Protein AF-A0A0R3WCE2-F1 (afdb_monomer_lite)

Secondary structure (DSSP, 8-state):
-----HHHHHHHHHHHHSS-HHHHHHHHHHHHHHHHTTTTTT---TTHHHHHIIIIISPPPTT---TTTS--TT--HHHHHHHHHHHHHHHHHHHHHHHHHHHHHHHHHHHHHHHHHHHHHHHHHHHHHHHHTTT--HHHHHHHHHHHHHHHHHHHHHHHH-PPP-

Organism: Taenia asiatica (NCBI:txid60517)

Structure (mmCIF, N/CA/C/O backbone):
data_AF-A0A0R3WCE2-F1
#
_entry.id   AF-A0A0R3WCE2-F1
#
loop_
_atom_site.group_PDB
_atom_site.id
_atom_site.type_symbol
_atom_site.label_atom_id
_atom_site.label_alt_id
_atom_site.label_comp_id
_atom_site.label_asym_id
_atom_site.label_entity_id
_atom_site.label_seq_id
_atom_site.pdbx_PDB_ins_code
_atom_site.Cartn_x
_atom_site.Cartn_y
_atom_site.Cartn_z
_atom_site.occupancy
_atom_site.B_iso_or_equiv
_atom_site.auth_seq_id
_atom_site.auth_comp_id
_atom_site.auth_asym_id
_atom_site.auth_atom_id
_atom_site.pdbx_PDB_model_num
ATOM 1 N N . MET A 1 1 ? 20.349 -3.408 -47.180 1.00 34.28 1 MET A N 1
ATOM 2 C CA . MET A 1 1 ? 19.637 -2.324 -46.480 1.00 34.28 1 MET A CA 1
ATOM 3 C C . MET A 1 1 ? 18.693 -2.988 -45.505 1.00 34.28 1 MET A C 1
ATOM 5 O O . MET A 1 1 ? 17.857 -3.766 -45.944 1.00 34.28 1 MET A O 1
ATOM 9 N N . VAL A 1 2 ? 18.933 -2.815 -44.208 1.00 40.84 2 VAL A N 1
ATOM 10 C CA . VAL A 1 2 ? 18.018 -3.274 -43.159 1.00 40.84 2 VAL A CA 1
ATOM 11 C C . VAL A 1 2 ? 17.083 -2.099 -42.920 1.00 40.84 2 VAL A C 1
ATOM 13 O O . VAL A 1 2 ? 17.548 -1.045 -42.504 1.00 40.84 2 VAL A O 1
ATOM 16 N N . GLU A 1 3 ? 15.807 -2.236 -43.270 1.00 39.94 3 GLU A N 1
ATOM 17 C CA . GLU A 1 3 ? 14.803 -1.223 -42.939 1.00 39.94 3 GLU A CA 1
ATOM 18 C C . GLU A 1 3 ? 14.605 -1.252 -41.423 1.00 39.94 3 GLU A C 1
ATOM 20 O O . GLU A 1 3 ? 14.026 -2.193 -40.877 1.00 39.94 3 GLU A O 1
ATOM 25 N N . ILE A 1 4 ? 15.168 -0.264 -40.729 1.00 52.16 4 ILE A N 1
ATOM 26 C CA . ILE A 1 4 ? 14.945 -0.094 -39.297 1.00 52.16 4 ILE A CA 1
ATOM 27 C C . ILE A 1 4 ? 13.538 0.496 -39.141 1.00 52.16 4 ILE A C 1
ATOM 29 O O . ILE A 1 4 ? 13.258 1.548 -39.724 1.00 52.16 4 ILE A O 1
ATOM 33 N N . PRO A 1 5 ? 12.634 -0.163 -38.395 1.00 54.97 5 PRO A N 1
ATOM 34 C CA . PRO A 1 5 ? 11.306 0.376 -38.149 1.00 54.97 5 PRO A CA 1
ATOM 35 C C . PRO A 1 5 ? 11.414 1.739 -37.459 1.00 54.97 5 PRO A C 1
ATOM 37 O O . PRO A 1 5 ? 12.263 1.946 -36.589 1.00 54.97 5 PRO A O 1
ATOM 40 N N . ILE A 1 6 ? 10.549 2.672 -37.858 1.00 55.94 6 ILE A N 1
ATOM 41 C CA . ILE A 1 6 ? 10.551 4.071 -37.402 1.00 55.94 6 ILE A CA 1
ATOM 42 C C . ILE A 1 6 ? 10.496 4.149 -35.868 1.00 55.94 6 ILE A C 1
ATOM 44 O O . ILE A 1 6 ? 11.100 5.032 -35.264 1.00 55.94 6 ILE A O 1
ATOM 48 N N . GLU A 1 7 ? 9.830 3.189 -35.232 1.00 58.94 7 GLU A N 1
ATOM 49 C CA . GLU A 1 7 ? 9.721 3.049 -33.783 1.00 58.94 7 GLU A CA 1
ATOM 50 C C . GLU A 1 7 ? 11.084 2.803 -33.114 1.00 58.94 7 GLU A C 1
ATOM 52 O O . GLU A 1 7 ? 11.384 3.410 -32.088 1.00 58.94 7 GLU A O 1
ATOM 57 N N . ALA A 1 8 ? 11.941 1.972 -33.718 1.00 59.19 8 ALA A N 1
ATOM 58 C CA . ALA A 1 8 ? 13.278 1.684 -33.198 1.00 59.19 8 ALA A CA 1
ATOM 59 C C . ALA A 1 8 ? 14.226 2.883 -33.374 1.00 59.19 8 ALA A C 1
ATOM 61 O O . ALA A 1 8 ? 15.016 3.186 -32.481 1.00 59.19 8 ALA A O 1
ATOM 62 N N . ALA A 1 9 ? 14.105 3.617 -34.485 1.00 59.28 9 ALA A N 1
ATOM 63 C CA . ALA A 1 9 ? 14.844 4.864 -34.689 1.00 59.28 9 ALA A CA 1
ATOM 64 C C . ALA A 1 9 ? 14.422 5.948 -33.678 1.00 59.28 9 ALA A C 1
ATOM 66 O O . ALA A 1 9 ? 15.249 6.709 -33.178 1.00 59.28 9 ALA A O 1
ATOM 67 N N . GLN A 1 10 ? 13.137 6.000 -33.322 1.00 61.78 10 GLN A N 1
ATOM 68 C CA . GLN A 1 10 ? 12.622 6.963 -32.350 1.00 61.78 10 GLN A CA 1
ATOM 69 C C . GLN A 1 10 ? 13.063 6.687 -30.922 1.00 61.78 10 GLN A C 1
ATOM 71 O O . GLN A 1 10 ? 13.364 7.641 -30.209 1.00 61.78 10 GLN A O 1
ATOM 76 N N . GLU A 1 11 ? 13.101 5.423 -30.501 1.00 64.31 11 GLU A N 1
ATOM 77 C CA . GLU A 1 11 ? 13.606 5.049 -29.177 1.00 64.31 11 GLU A CA 1
ATOM 78 C C . GLU A 1 11 ? 15.071 5.480 -29.015 1.00 64.31 11 GLU A C 1
ATOM 80 O O . GLU A 1 11 ? 15.445 6.065 -27.996 1.00 64.31 11 GLU A O 1
ATOM 85 N N . TYR A 1 12 ? 15.859 5.303 -30.078 1.00 63.53 12 TYR A N 1
ATOM 86 C CA . TYR A 1 12 ? 17.256 5.715 -30.156 1.00 63.53 12 TYR A CA 1
ATOM 87 C C . TYR A 1 12 ? 17.438 7.229 -29.969 1.00 63.53 12 TYR A C 1
ATOM 89 O O . TYR A 1 12 ? 18.170 7.688 -29.091 1.00 63.53 12 TYR A O 1
ATOM 97 N N . ILE A 1 13 ? 16.704 8.030 -30.745 1.00 64.12 13 ILE A N 1
ATOM 98 C CA . ILE A 1 13 ? 16.778 9.495 -30.669 1.00 64.12 13 ILE A CA 1
ATOM 99 C C . ILE A 1 13 ? 16.210 10.005 -29.333 1.00 64.12 13 ILE A C 1
ATOM 101 O O . ILE A 1 13 ? 16.744 10.948 -28.748 1.00 64.12 13 ILE A O 1
ATOM 105 N N . ALA A 1 14 ? 15.148 9.382 -28.814 1.00 71.69 14 ALA A N 1
ATOM 106 C CA . ALA A 1 14 ? 14.548 9.768 -27.539 1.00 71.69 14 ALA A CA 1
ATOM 107 C C . ALA A 1 14 ? 15.517 9.596 -26.363 1.00 71.69 14 ALA A C 1
ATOM 109 O O . ALA A 1 14 ? 15.513 10.420 -25.446 1.00 71.69 14 ALA A O 1
ATOM 110 N N . MET A 1 15 ? 16.365 8.566 -26.410 1.00 64.44 15 MET A N 1
ATOM 111 C CA . MET A 1 15 ? 17.410 8.341 -25.414 1.00 64.44 15 MET A CA 1
ATOM 112 C C . MET A 1 15 ? 18.477 9.445 -25.452 1.00 64.44 15 MET A C 1
ATOM 114 O O . MET A 1 15 ? 18.852 9.959 -24.402 1.00 64.44 15 MET A O 1
ATOM 118 N N . ALA A 1 16 ? 18.884 9.882 -26.649 1.00 65.12 16 ALA A N 1
ATOM 119 C CA . ALA A 1 16 ? 19.889 10.933 -26.827 1.00 65.12 16 ALA A CA 1
ATOM 120 C C . ALA A 1 16 ? 19.411 12.332 -26.402 1.00 65.12 16 ALA A C 1
ATOM 122 O O . ALA A 1 16 ? 20.167 13.106 -25.815 1.00 65.12 16 ALA A O 1
ATOM 123 N N . VAL A 1 17 ? 18.166 12.687 -26.734 1.00 65.38 17 VAL A N 1
ATOM 124 C CA . VAL A 1 17 ? 17.641 14.055 -26.564 1.00 65.38 17 VAL A CA 1
ATOM 125 C C . VAL A 1 17 ? 16.789 14.191 -25.285 1.00 65.38 17 VAL A C 1
ATOM 127 O O . VAL A 1 17 ? 16.465 15.298 -24.855 1.00 65.38 17 VAL A O 1
ATOM 130 N N . GLY A 1 18 ? 16.455 13.076 -24.624 1.00 70.06 18 GLY A N 1
ATOM 131 C CA . GLY A 1 18 ? 15.716 13.041 -23.356 1.00 70.06 18 GLY A CA 1
ATOM 132 C C . GLY A 1 18 ? 14.201 13.245 -23.485 1.00 70.06 18 GLY A C 1
ATOM 133 O O . GLY A 1 18 ? 13.503 13.356 -22.477 1.00 70.06 18 GLY A O 1
ATOM 134 N N . PHE A 1 19 ? 13.674 13.296 -24.709 1.00 71.06 19 PHE A N 1
ATOM 135 C CA . PHE A 1 19 ? 12.243 13.337 -25.006 1.00 71.06 19 PHE A CA 1
ATOM 136 C C . PHE A 1 19 ? 11.959 12.669 -26.355 1.00 71.06 19 PHE A C 1
ATOM 138 O O . PHE A 1 19 ? 12.803 12.674 -27.246 1.00 71.06 19 PHE A O 1
ATOM 145 N N . ALA A 1 20 ? 10.753 12.123 -26.533 1.00 76.81 20 ALA A N 1
ATOM 146 C CA . ALA A 1 20 ? 10.363 11.478 -27.785 1.00 76.81 20 ALA A CA 1
ATOM 147 C C . ALA A 1 20 ? 10.164 12.520 -28.912 1.00 76.81 20 ALA A C 1
ATOM 149 O O . ALA A 1 20 ? 9.291 13.386 -28.778 1.00 76.81 20 ALA A O 1
ATOM 150 N N . PRO A 1 21 ? 10.898 12.442 -30.040 1.00 69.06 21 PRO A N 1
ATOM 151 C CA . PRO A 1 21 ? 10.795 13.425 -31.125 1.00 69.06 21 PRO A CA 1
ATOM 152 C C . PRO A 1 21 ? 9.399 13.518 -31.748 1.00 69.06 21 PRO A C 1
ATOM 154 O O . PRO A 1 21 ? 8.953 14.616 -32.076 1.00 69.06 21 PRO A O 1
ATOM 157 N N . LEU A 1 22 ? 8.667 12.398 -31.845 1.00 70.50 22 LEU A N 1
ATOM 158 C CA . LEU A 1 22 ? 7.254 12.411 -32.251 1.00 70.50 22 LEU A CA 1
ATOM 159 C C . LEU A 1 22 ? 6.400 13.255 -31.317 1.00 70.50 22 LEU A C 1
ATOM 161 O O . LEU A 1 22 ? 5.594 14.047 -31.781 1.00 70.50 22 LEU A O 1
ATOM 165 N N . HIS A 1 23 ? 6.597 13.107 -30.008 1.00 73.06 23 HIS A N 1
ATOM 166 C CA . HIS A 1 23 ? 5.810 13.827 -29.020 1.00 73.06 23 HIS A CA 1
ATOM 167 C C . HIS A 1 23 ? 6.069 15.334 -29.104 1.00 73.06 23 HIS A C 1
ATOM 169 O O . HIS A 1 23 ? 5.129 16.117 -29.026 1.00 73.06 23 HIS A O 1
ATOM 175 N N . LEU A 1 24 ? 7.319 15.759 -29.332 1.00 71.38 24 LEU A N 1
ATOM 176 C CA . LEU A 1 24 ? 7.617 17.169 -29.59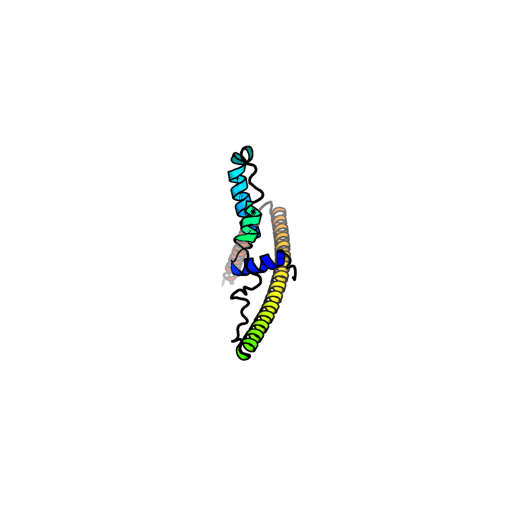8 1.00 71.38 24 LEU A CA 1
ATOM 177 C C . LEU A 1 24 ? 7.036 17.626 -30.942 1.00 71.38 24 LEU A C 1
ATOM 179 O O . LEU A 1 24 ? 6.462 18.706 -31.006 1.00 71.38 24 LEU A O 1
ATOM 183 N N . SER A 1 25 ? 7.142 16.817 -32.000 1.00 69.38 25 SER A N 1
ATOM 184 C CA . SER A 1 25 ? 6.530 17.125 -33.296 1.00 69.38 25 SER A CA 1
ATOM 185 C C . SER A 1 25 ? 5.016 17.278 -33.187 1.00 69.38 25 SER A C 1
ATOM 187 O O . SER A 1 25 ? 4.463 18.148 -33.851 1.00 69.38 25 SER A O 1
ATOM 189 N N . ASP A 1 26 ? 4.345 16.459 -32.382 1.00 74.06 26 ASP A N 1
ATOM 190 C CA . ASP A 1 26 ? 2.906 16.539 -32.152 1.00 74.06 26 ASP A CA 1
ATOM 191 C C . ASP A 1 26 ? 2.552 17.722 -31.245 1.00 74.06 26 ASP A C 1
ATOM 193 O O . ASP A 1 26 ? 1.550 18.386 -31.479 1.00 74.06 26 ASP A O 1
ATOM 197 N N . LEU A 1 27 ? 3.392 18.067 -30.265 1.00 73.00 27 LEU A N 1
ATOM 198 C CA . LEU A 1 27 ? 3.204 19.251 -29.421 1.00 73.00 27 LEU A CA 1
ATOM 199 C C . LEU A 1 27 ? 3.377 20.549 -30.221 1.00 73.00 27 LEU A C 1
ATOM 201 O O . LEU A 1 27 ? 2.559 21.457 -30.113 1.00 73.00 27 LEU A O 1
ATOM 205 N N . ILE A 1 28 ? 4.406 20.607 -31.069 1.00 66.69 28 ILE A N 1
ATOM 206 C CA . ILE A 1 28 ? 4.612 21.673 -32.050 1.00 66.69 28 ILE A CA 1
ATOM 207 C C . ILE A 1 28 ? 3.418 21.691 -32.997 1.00 66.69 28 ILE A C 1
ATOM 209 O O . ILE A 1 28 ? 2.808 22.738 -33.154 1.00 66.69 28 ILE A O 1
ATOM 213 N N . TYR A 1 29 ? 3.019 20.550 -33.565 1.00 63.38 29 TYR A N 1
ATOM 214 C CA . TYR A 1 29 ? 1.848 20.477 -34.434 1.00 63.38 29 TYR A CA 1
ATOM 215 C C . TYR A 1 29 ? 0.600 21.010 -33.731 1.00 63.38 29 TYR A C 1
ATOM 217 O O . TYR A 1 29 ? -0.094 21.812 -34.331 1.00 63.38 29 TYR A O 1
ATOM 225 N N . ASN A 1 30 ? 0.342 20.671 -32.471 1.00 68.75 30 ASN A N 1
ATOM 226 C CA . ASN A 1 30 ? -0.835 21.123 -31.727 1.00 68.75 30 ASN A CA 1
ATOM 227 C C . ASN A 1 30 ? -0.783 22.622 -31.400 1.00 68.75 30 ASN A C 1
ATOM 229 O O . ASN A 1 30 ? -1.742 23.324 -31.695 1.00 68.75 30 ASN A O 1
ATOM 233 N N . ILE A 1 31 ? 0.350 23.145 -30.916 1.00 65.19 31 ILE A N 1
ATOM 234 C CA . ILE A 1 31 ? 0.551 24.591 -30.690 1.00 65.19 31 ILE A CA 1
ATOM 235 C C . ILE A 1 31 ? 0.390 25.362 -32.003 1.00 65.19 31 ILE A C 1
ATOM 237 O O . ILE A 1 31 ? -0.283 26.392 -32.058 1.00 65.19 31 ILE A O 1
ATOM 241 N N . PHE A 1 32 ? 0.972 24.845 -33.087 1.00 57.31 32 PHE A N 1
ATOM 242 C CA . PHE A 1 32 ? 0.775 25.400 -34.413 1.00 57.31 32 PHE A CA 1
ATOM 243 C C . PHE A 1 32 ? -0.684 25.275 -34.832 1.00 57.31 32 PHE A C 1
ATOM 245 O O . PHE A 1 32 ? -1.196 26.251 -35.331 1.00 57.31 32 PHE A O 1
ATOM 252 N N . THR A 1 33 ? -1.383 24.163 -34.610 1.00 55.66 33 THR A N 1
ATOM 253 C CA . THR A 1 33 ? -2.783 23.963 -35.029 1.00 55.66 33 THR A CA 1
ATOM 254 C C . THR A 1 33 ? -3.738 24.891 -34.283 1.00 55.66 33 THR A C 1
ATOM 256 O O . THR A 1 33 ? -4.596 25.483 -34.931 1.00 55.66 33 THR A O 1
ATOM 259 N N . ASP A 1 34 ? -3.525 25.114 -32.986 1.00 61.28 34 ASP A N 1
ATOM 260 C CA . ASP A 1 34 ? -4.304 26.051 -32.170 1.00 61.28 34 ASP A CA 1
ATOM 261 C C . ASP A 1 34 ? -4.087 27.504 -32.617 1.00 61.28 34 ASP A C 1
ATOM 263 O O . ASP A 1 34 ? -5.044 28.258 -32.782 1.00 61.28 34 ASP A O 1
ATOM 267 N N . THR A 1 35 ? -2.841 27.881 -32.920 1.00 57.44 35 THR A N 1
ATOM 268 C CA . THR A 1 35 ? -2.497 29.226 -33.430 1.00 57.44 35 THR A CA 1
ATOM 269 C C . THR A 1 35 ? -2.856 29.392 -34.914 1.00 57.44 35 THR A C 1
ATOM 271 O O . THR A 1 35 ? -3.061 30.492 -35.418 1.00 57.44 35 THR A O 1
ATOM 274 N N . LEU A 1 36 ? -2.921 28.285 -35.650 1.00 49.00 36 LEU A N 1
ATOM 275 C CA . LEU A 1 36 ? -3.132 28.251 -37.083 1.00 49.00 36 LEU A CA 1
ATOM 276 C C . LEU A 1 36 ? -4.586 27.940 -37.464 1.00 49.00 36 LEU A C 1
ATOM 278 O O . LEU A 1 36 ? -4.850 27.970 -38.660 1.00 49.00 36 LEU A O 1
ATOM 282 N N . CYS A 1 37 ? -5.528 27.636 -36.566 1.00 53.41 37 CYS A N 1
ATOM 283 C CA . CYS A 1 37 ? -6.956 27.553 -36.923 1.00 53.41 37 CYS A CA 1
ATOM 284 C C . CYS A 1 37 ? -7.459 28.879 -37.529 1.00 53.41 37 CYS A C 1
ATOM 286 O O . CYS A 1 37 ? -8.242 28.852 -38.473 1.00 53.41 37 CYS A O 1
ATOM 288 N N . GLU A 1 38 ? -6.893 30.018 -37.111 1.00 53.00 38 GLU A N 1
ATOM 289 C CA . GLU A 1 38 ? -7.120 31.337 -37.730 1.00 53.00 38 GLU A CA 1
ATOM 290 C C . GLU A 1 38 ? -6.409 31.527 -39.087 1.00 53.00 38 GLU A C 1
ATOM 292 O O . GLU A 1 38 ? -6.821 32.355 -39.895 1.00 53.00 38 GLU A O 1
ATOM 297 N N . LEU A 1 39 ? -5.357 30.752 -39.383 1.00 49.00 39 LEU A N 1
ATOM 298 C CA . LEU A 1 39 ? -4.575 30.849 -40.627 1.00 49.00 39 LEU A CA 1
ATOM 299 C C . LEU A 1 39 ? -4.856 29.702 -41.629 1.00 49.00 39 LEU A C 1
ATOM 301 O O . LEU A 1 39 ? -4.401 29.776 -42.774 1.00 49.00 39 LEU A O 1
ATOM 305 N N . VAL A 1 40 ? -5.581 28.637 -41.223 1.00 49.00 40 VAL A N 1
ATOM 306 C CA . VAL A 1 40 ? -5.974 27.473 -42.066 1.00 49.00 40 VAL A CA 1
ATOM 307 C C . VAL A 1 40 ? -6.759 27.947 -43.282 1.00 49.00 40 VAL A C 1
ATOM 309 O O . VAL A 1 40 ? -6.581 27.372 -44.351 1.00 49.00 40 VAL A O 1
ATOM 312 N N . GLU A 1 41 ? -7.559 29.010 -43.168 1.00 50.97 41 GLU A N 1
ATOM 313 C CA . GLU A 1 41 ? -8.323 29.523 -44.310 1.00 50.97 41 GLU A CA 1
ATOM 314 C C . GLU A 1 41 ? -7.452 30.049 -45.461 1.00 50.97 41 GLU A C 1
ATOM 316 O O . GLU A 1 41 ? -7.968 30.213 -46.565 1.00 50.97 41 GLU A O 1
ATOM 321 N N . LYS A 1 42 ? -6.143 30.297 -45.271 1.00 49.22 42 LYS A N 1
ATOM 322 C CA . LYS A 1 42 ? -5.334 30.949 -46.314 1.00 49.22 42 LYS A CA 1
ATOM 323 C C . LYS A 1 42 ? -4.266 30.123 -47.018 1.00 49.22 42 LYS A C 1
ATOM 325 O O . LYS A 1 42 ? -4.018 30.427 -48.181 1.00 49.22 42 LYS A O 1
ATOM 330 N N . VAL A 1 43 ? -3.602 29.130 -46.417 1.00 51.50 43 VAL A N 1
ATOM 331 C CA . VAL A 1 43 ? -2.455 28.496 -47.109 1.00 51.50 43 VAL A CA 1
ATOM 332 C C . VAL A 1 43 ? -2.300 27.008 -46.790 1.00 51.50 43 VAL A C 1
ATOM 334 O O . VAL A 1 43 ? -1.962 26.594 -45.686 1.00 51.50 43 VAL A O 1
ATOM 337 N N . VAL A 1 44 ? -2.471 26.215 -47.838 1.00 49.69 44 VAL A N 1
ATOM 338 C CA . VAL A 1 44 ? -2.405 24.753 -48.008 1.00 49.69 44 VAL A CA 1
ATOM 339 C C . VAL A 1 44 ? -1.009 24.127 -47.702 1.00 49.69 44 VAL A C 1
ATOM 341 O O . VAL A 1 44 ? -0.629 23.103 -48.251 1.00 49.69 44 VAL A O 1
ATOM 344 N N . GLY A 1 45 ? -0.205 24.691 -46.793 1.00 51.75 45 GLY A N 1
ATOM 345 C CA . GLY A 1 45 ? 1.211 24.318 -46.584 1.00 51.75 45 GLY A CA 1
ATOM 346 C C . GLY A 1 45 ? 1.533 23.221 -45.548 1.00 51.75 45 GLY A C 1
ATOM 347 O O . GLY A 1 45 ? 2.704 22.998 -45.252 1.00 51.75 45 GLY A O 1
ATOM 348 N N . ARG A 1 46 ? 0.546 22.551 -44.937 1.00 51.38 46 ARG A N 1
ATOM 349 C CA . ARG A 1 46 ? 0.741 21.865 -43.634 1.00 51.38 46 ARG A CA 1
ATOM 350 C C . ARG A 1 46 ? 1.342 20.463 -43.628 1.00 51.38 46 ARG A C 1
ATOM 352 O O . ARG A 1 46 ? 1.780 20.029 -42.569 1.00 51.38 46 ARG A O 1
ATOM 359 N N . LEU A 1 47 ? 1.403 19.747 -44.748 1.00 52.44 47 LEU A N 1
ATOM 360 C CA . LEU A 1 47 ? 1.910 18.365 -44.721 1.00 52.44 47 LEU A CA 1
ATOM 361 C C . LEU A 1 47 ? 3.448 18.256 -44.767 1.00 52.44 47 LEU A C 1
ATOM 363 O O . LEU A 1 47 ? 3.994 17.249 -44.333 1.00 52.44 47 LEU A O 1
ATOM 367 N N . HIS A 1 48 ? 4.161 19.276 -45.257 1.00 56.09 48 HIS A N 1
ATOM 368 C CA . HIS A 1 48 ? 5.613 19.181 -45.486 1.00 56.09 48 HIS A CA 1
ATOM 369 C C . HIS A 1 48 ? 6.473 19.399 -44.230 1.00 56.09 48 HIS A C 1
ATOM 371 O O . HIS A 1 48 ? 7.583 18.882 -44.150 1.00 56.09 48 HIS A O 1
ATOM 377 N N . VAL A 1 49 ? 5.974 20.129 -43.228 1.00 59.41 49 VAL A N 1
ATOM 378 C CA . VAL A 1 49 ? 6.785 20.526 -42.060 1.00 59.41 49 VAL A CA 1
ATOM 379 C C . VAL A 1 49 ? 7.024 19.358 -41.098 1.00 59.41 49 VAL A C 1
ATOM 381 O O . VAL A 1 49 ? 8.129 19.209 -40.584 1.00 59.41 49 VAL A O 1
ATOM 384 N N . LYS A 1 50 ? 6.024 18.490 -40.889 1.00 57.16 50 LYS A N 1
ATOM 385 C CA . LYS A 1 50 ? 6.149 17.329 -39.989 1.00 57.16 50 LYS A CA 1
ATOM 386 C C . LYS A 1 50 ? 7.202 16.333 -40.488 1.00 57.16 50 LYS A C 1
ATOM 388 O O . LYS A 1 50 ? 8.065 15.927 -39.716 1.00 57.16 50 LYS A O 1
ATOM 393 N N . ASN A 1 51 ? 7.181 16.007 -41.783 1.00 61.53 51 ASN A N 1
ATOM 394 C CA . ASN A 1 51 ? 8.198 15.137 -42.377 1.00 61.53 51 ASN A CA 1
ATOM 395 C C . ASN A 1 51 ? 9.590 15.775 -42.354 1.00 61.53 51 ASN A C 1
ATOM 397 O O . ASN A 1 51 ? 10.552 15.086 -42.048 1.00 61.53 51 ASN A O 1
ATOM 401 N N . PHE A 1 52 ? 9.707 17.081 -42.609 1.00 63.88 52 PHE A N 1
ATOM 402 C CA . PHE A 1 52 ? 10.998 17.770 -42.545 1.00 63.88 52 PHE A CA 1
ATOM 403 C C . PHE A 1 52 ? 11.620 17.721 -41.139 1.00 63.88 52 PHE A C 1
ATOM 405 O O . PHE A 1 52 ? 12.793 17.400 -40.987 1.00 63.88 52 PHE A O 1
ATOM 412 N N . ILE A 1 53 ? 10.840 17.976 -40.085 1.00 63.53 53 ILE A N 1
ATOM 413 C CA . ILE A 1 53 ? 11.367 17.960 -38.711 1.00 63.53 53 ILE A CA 1
ATOM 414 C C . ILE A 1 53 ? 11.852 16.557 -38.319 1.00 63.53 53 ILE A C 1
ATOM 416 O O . ILE A 1 53 ? 12.933 16.414 -37.752 1.00 63.53 53 ILE A O 1
ATOM 420 N N . ILE A 1 54 ? 11.085 15.514 -38.636 1.00 64.81 54 ILE A N 1
ATOM 421 C CA . ILE A 1 54 ? 11.443 14.140 -38.261 1.00 64.81 54 ILE A CA 1
ATOM 422 C C . ILE A 1 54 ? 12.631 13.632 -39.095 1.00 64.81 54 ILE A C 1
ATOM 424 O O . ILE A 1 54 ? 13.578 13.081 -38.538 1.00 64.81 54 ILE A O 1
ATOM 428 N N . CYS A 1 55 ? 12.603 13.841 -40.412 1.00 64.12 55 CYS A N 1
ATOM 429 C CA . CYS A 1 55 ? 13.555 13.231 -41.343 1.00 64.12 55 CYS A CA 1
ATOM 430 C C . CYS A 1 55 ? 14.821 14.058 -41.612 1.00 64.12 55 CYS A C 1
ATOM 432 O O . CYS A 1 55 ? 15.782 13.506 -42.123 1.00 64.12 55 CYS A O 1
ATOM 434 N N . GLU A 1 56 ? 14.852 15.355 -41.300 1.00 62.25 56 GLU A N 1
ATOM 435 C CA . GLU A 1 56 ? 16.037 16.194 -41.561 1.00 62.25 56 GLU A CA 1
ATOM 436 C C . GLU A 1 56 ? 16.639 16.770 -40.274 1.00 62.25 56 GLU A C 1
ATOM 438 O O . GLU A 1 56 ? 17.854 16.896 -40.164 1.00 62.25 56 GLU A O 1
ATOM 443 N N . VAL A 1 57 ? 15.817 17.104 -39.270 1.00 63.25 57 VAL A N 1
ATOM 444 C CA . VAL A 1 57 ? 16.305 17.734 -38.025 1.00 63.25 57 VAL A CA 1
ATOM 445 C C . VAL A 1 57 ? 16.640 16.700 -36.952 1.00 63.25 57 VAL A C 1
ATOM 447 O O . VAL A 1 57 ? 17.648 16.834 -36.264 1.00 63.25 57 VAL A O 1
ATOM 450 N N . PHE A 1 58 ? 15.809 15.666 -36.809 1.00 63.88 58 PHE A N 1
ATOM 451 C CA . PHE A 1 58 ? 15.995 14.610 -35.808 1.00 63.88 58 PHE A CA 1
ATOM 452 C C . PHE A 1 58 ? 16.589 13.318 -36.372 1.00 63.88 58 PHE A C 1
ATOM 454 O O . PHE A 1 58 ? 16.522 12.283 -35.719 1.00 63.88 58 PHE A O 1
ATOM 461 N N . SER A 1 59 ? 17.185 13.352 -37.561 1.00 63.38 59 SER A N 1
ATOM 462 C CA . SER A 1 59 ? 17.792 12.154 -38.137 1.00 63.38 59 SER A CA 1
ATOM 463 C C . SER A 1 59 ? 19.209 11.934 -37.626 1.00 63.38 59 SER A C 1
ATOM 465 O O . SER A 1 59 ? 20.059 12.820 -37.681 1.00 63.38 59 SER A O 1
ATOM 467 N N . ILE A 1 60 ? 19.449 10.729 -37.117 1.00 63.78 60 ILE A N 1
ATOM 468 C CA . ILE A 1 60 ? 20.778 10.225 -36.782 1.00 63.78 60 ILE A CA 1
ATOM 469 C C . ILE A 1 60 ? 21.217 9.371 -37.972 1.00 63.78 60 ILE A C 1
ATOM 471 O O . ILE A 1 60 ? 20.449 8.528 -38.430 1.00 63.78 60 ILE A O 1
ATOM 475 N N . GLY A 1 61 ? 22.412 9.632 -38.507 1.00 61.72 61 GLY A N 1
ATOM 476 C CA . GLY A 1 61 ? 22.955 8.854 -39.621 1.00 61.72 61 GLY A CA 1
ATOM 477 C C . GLY A 1 61 ? 23.150 7.387 -39.236 1.00 6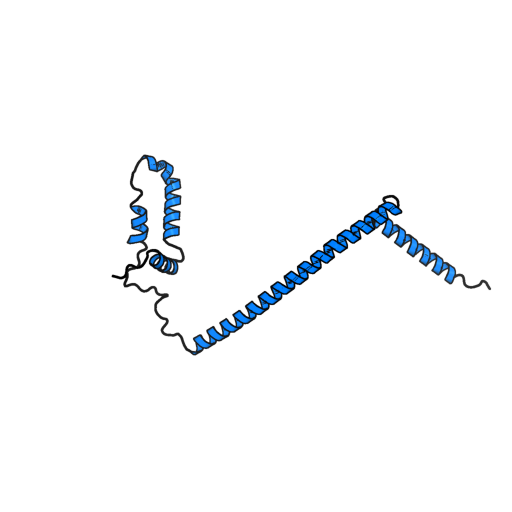1.72 61 GLY A C 1
ATOM 478 O O . GLY A 1 61 ? 23.507 7.094 -38.095 1.00 61.72 61 GLY A O 1
ATOM 479 N N . ASP A 1 62 ? 22.949 6.474 -40.188 1.00 60.94 62 ASP A N 1
ATOM 480 C CA . ASP A 1 62 ? 23.069 5.020 -39.978 1.00 60.94 62 ASP A CA 1
ATOM 481 C C . ASP A 1 62 ? 24.461 4.582 -39.462 1.00 60.94 62 ASP A C 1
ATOM 483 O O . ASP A 1 62 ? 24.630 3.465 -38.974 1.00 60.94 62 ASP A O 1
ATOM 487 N N . ASP A 1 63 ? 25.470 5.448 -39.580 1.00 62.06 63 ASP A N 1
ATOM 488 C CA . ASP A 1 63 ? 26.862 5.256 -39.169 1.00 62.06 63 ASP A CA 1
ATOM 489 C C . ASP A 1 63 ? 27.231 5.950 -37.842 1.00 62.06 63 ASP A C 1
ATOM 491 O O . ASP A 1 63 ? 28.378 5.860 -37.391 1.00 62.06 63 ASP A O 1
ATOM 495 N N . VAL A 1 64 ? 26.277 6.621 -37.192 1.00 64.62 64 VAL A N 1
ATOM 496 C CA . VAL A 1 64 ? 26.501 7.368 -35.952 1.00 64.62 64 VAL A CA 1
ATOM 497 C C . VAL A 1 64 ? 26.041 6.547 -34.751 1.00 64.62 64 VAL A C 1
ATOM 499 O O . VAL A 1 64 ? 24.852 6.361 -34.510 1.00 64.62 64 VAL A O 1
ATOM 502 N N . VAL A 1 65 ? 27.009 6.095 -33.955 1.00 63.12 65 VAL A N 1
ATOM 503 C CA . VAL A 1 65 ? 26.761 5.461 -32.655 1.00 63.12 65 VAL A CA 1
ATOM 504 C C . VAL A 1 65 ? 26.672 6.551 -31.590 1.00 63.12 65 VAL A C 1
ATOM 506 O O . VAL A 1 65 ? 27.593 7.361 -31.445 1.00 63.12 65 VAL A O 1
ATOM 509 N N . LEU A 1 66 ? 25.573 6.579 -30.839 1.00 65.19 66 LEU A N 1
ATOM 510 C CA . LEU A 1 66 ? 25.405 7.486 -29.712 1.00 65.19 66 LEU A CA 1
ATOM 511 C C . LEU A 1 66 ? 26.482 7.234 -28.646 1.00 65.19 66 LEU A C 1
ATOM 513 O O . LEU A 1 66 ? 26.899 6.093 -28.442 1.00 65.19 66 LEU A O 1
ATOM 517 N N . PRO A 1 67 ? 26.908 8.275 -27.909 1.00 63.62 67 PRO A N 1
ATOM 518 C CA . PRO A 1 67 ? 27.889 8.138 -26.833 1.00 63.62 67 PRO A CA 1
ATOM 519 C C . PRO A 1 67 ? 27.531 7.070 -25.786 1.00 63.62 67 PRO A C 1
ATOM 521 O O . PRO A 1 67 ? 28.435 6.483 -25.191 1.00 63.62 67 PRO A O 1
ATOM 524 N N . ASP A 1 68 ? 26.235 6.810 -25.592 1.00 57.56 68 ASP A N 1
ATOM 525 C CA . ASP A 1 68 ? 25.705 5.820 -24.649 1.00 57.56 68 ASP A CA 1
ATOM 526 C C . ASP A 1 68 ? 25.859 4.366 -25.135 1.00 57.56 68 ASP A C 1
ATOM 528 O O . ASP A 1 68 ? 25.964 3.453 -24.313 1.00 57.56 68 ASP A O 1
ATOM 532 N N . ASP A 1 69 ? 25.958 4.153 -26.450 1.00 60.12 69 ASP A N 1
ATOM 533 C CA . ASP A 1 69 ? 26.165 2.839 -27.078 1.00 60.12 69 ASP A CA 1
ATOM 534 C C . ASP A 1 69 ? 27.628 2.557 -27.414 1.00 60.12 69 ASP A C 1
ATOM 536 O O . ASP A 1 69 ? 27.965 1.454 -27.856 1.00 60.12 69 ASP A O 1
ATOM 540 N N . ILE A 1 70 ? 28.527 3.522 -27.186 1.00 62.25 70 ILE A N 1
ATOM 541 C CA . ILE A 1 70 ? 29.961 3.248 -27.200 1.00 62.25 70 ILE A CA 1
ATOM 542 C C . ILE A 1 70 ? 30.203 2.220 -26.089 1.00 62.25 70 ILE A C 1
ATOM 544 O O . ILE A 1 70 ? 30.025 2.546 -24.910 1.00 62.25 70 ILE A O 1
ATOM 548 N N . PRO A 1 71 ? 30.612 0.976 -26.412 1.00 55.81 71 PRO A N 1
ATOM 549 C CA . PRO A 1 71 ? 30.799 -0.038 -25.391 1.00 55.81 71 PRO A CA 1
ATOM 550 C C . PRO A 1 71 ? 31.822 0.489 -24.391 1.00 55.81 71 PRO A C 1
ATOM 552 O O . PRO A 1 71 ? 32.966 0.763 -24.755 1.00 55.81 71 PRO A O 1
ATOM 555 N N . GLN A 1 72 ? 31.413 0.662 -23.129 1.00 54.69 72 GLN A N 1
ATOM 556 C CA . GLN A 1 72 ? 32.325 1.101 -22.080 1.00 54.69 72 GLN A CA 1
ATOM 557 C C . GLN A 1 72 ? 33.458 0.081 -21.954 1.00 54.69 72 GLN A C 1
ATOM 559 O O . GLN A 1 72 ? 33.319 -0.971 -21.329 1.00 54.69 72 GLN A O 1
ATOM 564 N N . THR A 1 73 ? 34.613 0.410 -22.526 1.00 56.88 73 THR A N 1
ATOM 565 C CA . THR A 1 73 ? 35.798 -0.457 -22.575 1.00 56.88 73 THR A CA 1
ATOM 566 C C . THR A 1 73 ? 36.445 -0.670 -21.200 1.00 56.88 73 THR A C 1
ATOM 568 O O . THR A 1 73 ? 37.413 -1.418 -21.073 1.00 56.88 73 THR A O 1
ATOM 571 N N . THR A 1 74 ? 35.876 -0.088 -20.137 1.00 54.09 74 THR A N 1
ATOM 572 C CA . THR A 1 74 ? 36.369 -0.159 -18.753 1.00 54.09 74 THR A CA 1
ATOM 573 C C . THR A 1 74 ? 35.354 -0.755 -17.770 1.00 54.09 74 THR A C 1
ATOM 575 O O . THR A 1 74 ? 35.310 -0.396 -16.586 1.00 54.09 74 THR A O 1
ATOM 578 N N . TYR A 1 75 ? 34.547 -1.718 -18.216 1.00 51.03 75 TYR A N 1
ATOM 579 C CA . TYR A 1 75 ? 33.743 -2.543 -17.314 1.00 51.03 75 TYR A CA 1
ATOM 580 C C . TYR A 1 75 ? 34.610 -3.625 -16.639 1.00 51.03 75 TYR A C 1
ATOM 582 O O . TYR A 1 75 ? 34.800 -4.734 -17.131 1.00 51.03 75 TYR A O 1
ATOM 590 N N . SER A 1 76 ? 35.195 -3.284 -15.488 1.00 67.06 76 SER A N 1
ATOM 591 C CA . SER A 1 76 ? 36.001 -4.212 -14.682 1.00 67.06 76 SER A CA 1
ATOM 592 C C . SER A 1 76 ? 35.141 -5.329 -14.079 1.00 67.06 76 SER A C 1
ATOM 594 O O . SER A 1 76 ? 34.093 -5.058 -13.491 1.00 67.06 76 SER A O 1
ATOM 596 N N . ARG A 1 77 ? 35.635 -6.576 -14.099 1.00 68.69 77 ARG A N 1
ATOM 597 C CA . ARG A 1 77 ? 35.003 -7.737 -13.435 1.00 68.69 77 ARG A CA 1
ATOM 598 C C . ARG A 1 77 ? 34.662 -7.460 -11.961 1.00 68.69 77 ARG A C 1
ATOM 600 O O . ARG A 1 77 ? 33.614 -7.870 -11.482 1.00 68.69 77 ARG A O 1
ATOM 607 N N . LYS A 1 78 ? 35.482 -6.652 -11.270 1.00 72.31 78 LYS A N 1
ATOM 608 C CA . LYS A 1 78 ? 35.215 -6.204 -9.889 1.00 72.31 78 LYS A CA 1
ATOM 609 C C . LYS A 1 78 ? 33.993 -5.282 -9.786 1.00 72.31 78 LYS A C 1
ATOM 611 O O . LYS A 1 78 ? 33.233 -5.395 -8.828 1.00 72.31 78 LYS A O 1
ATOM 616 N N . LYS A 1 79 ? 33.799 -4.376 -10.754 1.00 69.19 79 LYS A N 1
ATOM 617 C CA . LYS A 1 79 ? 32.604 -3.518 -10.822 1.00 69.19 79 LYS A CA 1
ATOM 618 C C . LYS A 1 79 ? 31.361 -4.353 -11.140 1.00 69.19 79 LYS A C 1
ATOM 620 O O . LYS A 1 79 ? 30.340 -4.142 -10.498 1.00 69.19 79 LYS A O 1
ATOM 625 N N . HIS A 1 80 ? 31.464 -5.336 -12.038 1.00 78.81 80 HIS A N 1
ATOM 626 C CA . HIS A 1 80 ? 30.371 -6.270 -12.333 1.00 78.81 80 HIS A CA 1
ATOM 627 C C . HIS A 1 80 ? 29.897 -7.025 -11.092 1.00 78.81 80 HIS A C 1
ATOM 629 O O . HIS A 1 80 ? 28.714 -6.996 -10.757 1.00 78.81 80 HIS A O 1
ATOM 635 N N . ASP A 1 81 ? 30.831 -7.650 -10.375 1.00 79.38 81 ASP A N 1
ATOM 636 C CA . ASP A 1 81 ? 30.511 -8.446 -9.192 1.00 79.38 81 ASP A CA 1
ATOM 637 C C . ASP A 1 81 ? 29.926 -7.575 -8.071 1.00 79.38 81 ASP A C 1
ATOM 639 O O . ASP A 1 81 ? 29.000 -7.993 -7.372 1.00 79.38 81 ASP A O 1
ATOM 643 N N . TRP A 1 82 ? 30.409 -6.334 -7.928 1.00 75.50 82 TRP A N 1
ATOM 644 C CA . TRP A 1 82 ? 29.845 -5.368 -6.985 1.00 75.50 82 TRP A CA 1
ATOM 645 C C . TRP A 1 82 ? 28.420 -4.947 -7.363 1.00 75.50 82 TRP A C 1
ATOM 647 O O . TRP A 1 82 ? 27.543 -4.958 -6.499 1.00 75.50 82 TRP A O 1
ATOM 657 N N . ILE A 1 83 ? 28.162 -4.633 -8.638 1.00 81.31 83 ILE A N 1
ATOM 658 C CA . ILE A 1 83 ? 26.819 -4.284 -9.129 1.00 81.31 83 ILE A CA 1
ATOM 659 C C . ILE A 1 83 ? 25.868 -5.463 -8.918 1.00 81.31 83 ILE A C 1
ATOM 661 O O . ILE A 1 83 ? 24.808 -5.293 -8.324 1.00 81.31 83 ILE A O 1
ATOM 665 N N . LYS A 1 84 ? 26.271 -6.678 -9.302 1.00 87.94 84 LYS A N 1
ATOM 666 C CA . LYS A 1 84 ? 25.464 -7.894 -9.141 1.00 87.94 84 LYS A CA 1
ATOM 667 C C . LYS A 1 84 ? 25.130 -8.178 -7.674 1.00 87.94 84 LYS A C 1
ATOM 669 O O . LYS A 1 84 ? 23.990 -8.505 -7.346 1.00 87.94 84 LYS A O 1
ATOM 674 N N . LYS A 1 85 ? 26.100 -8.008 -6.770 1.00 86.06 85 LYS A N 1
ATOM 675 C CA . LYS A 1 85 ? 25.887 -8.164 -5.323 1.00 86.06 85 LYS A CA 1
ATOM 676 C C . LYS A 1 85 ? 24.959 -7.086 -4.760 1.00 86.06 85 LYS A C 1
ATOM 678 O O . LYS A 1 85 ? 24.136 -7.387 -3.896 1.00 86.06 85 LYS A O 1
ATOM 683 N N . SER A 1 86 ? 25.080 -5.852 -5.244 1.00 79.75 86 SER A N 1
ATOM 684 C CA . SER A 1 86 ? 24.210 -4.743 -4.851 1.00 79.75 86 SER A CA 1
ATOM 685 C C . SER A 1 86 ? 22.776 -4.960 -5.332 1.00 79.75 86 SER A C 1
ATOM 687 O O . SER A 1 86 ? 21.864 -4.871 -4.516 1.00 79.75 86 SER A O 1
AT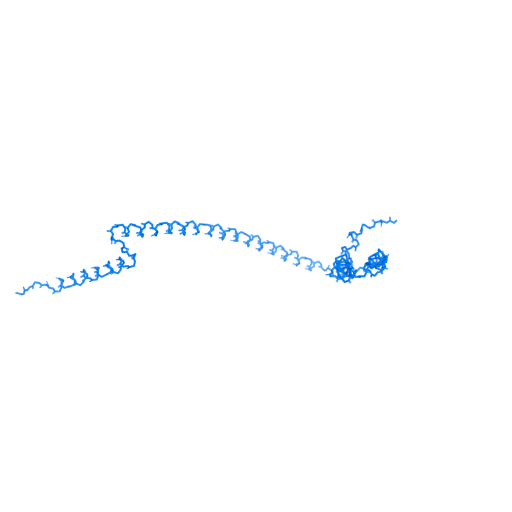OM 689 N N . ILE A 1 87 ? 22.575 -5.351 -6.594 1.00 88.44 87 ILE A N 1
ATOM 690 C CA . ILE A 1 87 ? 21.260 -5.711 -7.150 1.00 88.44 87 ILE A CA 1
ATOM 691 C C . ILE A 1 87 ? 20.611 -6.808 -6.302 1.00 88.44 87 ILE A C 1
ATOM 693 O O . ILE A 1 87 ? 19.528 -6.598 -5.765 1.00 88.44 87 ILE A O 1
ATOM 697 N N . GLY A 1 88 ? 21.320 -7.913 -6.045 1.00 88.25 88 GLY A N 1
ATOM 698 C CA . GLY A 1 88 ? 20.779 -9.003 -5.226 1.00 88.25 88 GLY A CA 1
ATOM 699 C C . GLY A 1 88 ? 20.453 -8.598 -3.780 1.00 88.25 88 GLY A C 1
ATOM 700 O O . GLY A 1 88 ? 19.564 -9.174 -3.152 1.00 88.25 88 GLY A O 1
ATOM 701 N N . LYS A 1 89 ? 21.142 -7.593 -3.219 1.00 90.62 89 LYS A N 1
ATOM 702 C CA . LYS A 1 89 ? 20.788 -7.014 -1.912 1.00 90.62 89 LYS A CA 1
ATOM 703 C C . LYS A 1 89 ? 19.494 -6.202 -2.000 1.00 90.62 89 LYS A C 1
ATOM 705 O O . LYS A 1 89 ? 18.633 -6.352 -1.135 1.00 90.62 89 LYS A O 1
ATOM 710 N N . TYR A 1 90 ? 19.353 -5.355 -3.018 1.00 86.94 90 TYR A N 1
ATOM 711 C CA . TYR A 1 90 ? 18.154 -4.538 -3.206 1.00 86.94 90 TYR A CA 1
ATOM 712 C C . TYR A 1 90 ? 16.919 -5.387 -3.518 1.00 86.94 90 TYR A C 1
ATOM 714 O O . TYR A 1 90 ? 15.861 -5.113 -2.963 1.00 86.94 90 TYR A O 1
ATOM 722 N N . GLU A 1 91 ? 17.055 -6.467 -4.287 1.00 87.00 91 GLU A N 1
ATOM 723 C CA . GLU A 1 91 ? 15.971 -7.426 -4.545 1.00 87.00 91 GLU A CA 1
ATOM 724 C C . GLU A 1 91 ? 15.472 -8.092 -3.257 1.00 87.00 91 GLU A C 1
ATOM 726 O O . GLU A 1 91 ? 14.268 -8.139 -3.000 1.00 87.00 91 GLU A O 1
ATOM 731 N N . LYS A 1 92 ? 16.389 -8.543 -2.390 1.00 89.25 92 LYS A N 1
ATOM 732 C CA . LYS A 1 92 ? 16.028 -9.105 -1.077 1.00 89.25 92 LYS A CA 1
ATOM 733 C C . LYS A 1 92 ? 15.318 -8.082 -0.197 1.00 89.25 92 LYS A C 1
ATOM 735 O O . LYS A 1 92 ? 14.309 -8.403 0.427 1.00 89.25 92 LYS A O 1
ATOM 740 N N . ASN A 1 93 ? 15.821 -6.849 -0.164 1.00 89.94 93 ASN A N 1
ATOM 741 C CA . ASN A 1 93 ? 15.193 -5.770 0.595 1.00 89.94 93 ASN A CA 1
ATOM 742 C C . ASN A 1 93 ? 13.792 -5.446 0.062 1.00 89.94 93 ASN A C 1
ATOM 744 O O . ASN A 1 93 ? 12.875 -5.251 0.854 1.00 89.94 93 ASN A O 1
ATOM 748 N N . LEU A 1 94 ? 13.609 -5.437 -1.260 1.00 91.75 94 LEU A N 1
ATOM 749 C CA . LEU A 1 94 ? 12.313 -5.213 -1.893 1.00 91.75 94 LEU A CA 1
ATOM 750 C C . LEU A 1 94 ? 11.321 -6.331 -1.547 1.00 91.75 94 LEU A C 1
ATOM 752 O O . LEU A 1 94 ? 10.166 -6.056 -1.228 1.00 91.75 94 LEU A O 1
ATOM 756 N N . MET A 1 95 ? 11.775 -7.586 -1.543 1.00 89.56 95 MET A N 1
ATOM 757 C CA . MET A 1 95 ? 10.953 -8.734 -1.157 1.00 89.56 95 MET A CA 1
ATOM 758 C C . MET A 1 95 ? 10.492 -8.639 0.306 1.00 89.56 95 MET A C 1
ATOM 760 O O . MET A 1 95 ? 9.308 -8.825 0.591 1.00 89.56 95 MET A O 1
ATOM 764 N N . LEU A 1 96 ? 11.398 -8.286 1.224 1.00 89.88 96 LEU A N 1
ATOM 765 C CA . LEU A 1 96 ? 11.067 -8.068 2.637 1.00 89.88 96 LEU A CA 1
ATOM 766 C C . LEU A 1 96 ? 10.104 -6.891 2.828 1.00 89.88 96 LEU A C 1
ATOM 768 O O . LEU A 1 96 ? 9.155 -6.997 3.604 1.00 89.88 96 LEU A O 1
ATOM 772 N N . LEU A 1 97 ? 10.311 -5.790 2.102 1.00 89.00 97 LEU A N 1
ATOM 773 C CA . LEU A 1 97 ? 9.441 -4.618 2.167 1.00 89.00 97 LEU A CA 1
ATOM 774 C C . LEU A 1 97 ? 8.025 -4.940 1.675 1.00 89.00 97 LEU A C 1
ATOM 776 O O . LEU A 1 97 ? 7.046 -4.539 2.301 1.00 89.00 97 LEU A O 1
ATOM 780 N N . ASN A 1 98 ? 7.905 -5.709 0.592 1.00 91.25 98 ASN A N 1
ATOM 781 C CA . ASN A 1 98 ? 6.612 -6.156 0.081 1.00 91.25 98 ASN A CA 1
ATOM 782 C C . ASN A 1 98 ? 5.895 -7.091 1.063 1.00 91.25 98 ASN A C 1
ATOM 784 O O . ASN A 1 98 ? 4.685 -6.964 1.251 1.00 91.25 98 ASN A O 1
ATOM 788 N N . LEU A 1 99 ? 6.629 -7.984 1.735 1.00 91.69 99 LEU A N 1
ATOM 789 C CA . LEU A 1 99 ? 6.070 -8.837 2.783 1.00 91.69 99 LEU A CA 1
ATOM 790 C C . LEU A 1 99 ? 5.559 -8.005 3.970 1.00 91.69 99 LEU A C 1
ATOM 792 O O . LEU A 1 99 ? 4.433 -8.203 4.422 1.00 91.69 99 LEU A O 1
ATOM 796 N N . ALA A 1 100 ? 6.358 -7.043 4.439 1.00 89.19 100 ALA A N 1
ATOM 797 C CA . ALA A 1 100 ? 5.967 -6.139 5.517 1.00 89.19 100 ALA A CA 1
ATOM 798 C C . ALA A 1 100 ? 4.729 -5.313 5.141 1.00 89.19 100 ALA A C 1
ATOM 800 O O . ALA A 1 100 ? 3.794 -5.214 5.928 1.00 89.19 100 ALA A O 1
ATOM 801 N N . LYS A 1 101 ? 4.676 -4.790 3.909 1.00 91.12 101 LYS A N 1
ATOM 802 C CA . LYS A 1 101 ? 3.508 -4.071 3.382 1.00 91.12 101 LYS A CA 1
ATOM 803 C C . LYS A 1 101 ? 2.251 -4.943 3.392 1.00 91.12 101 LYS A C 1
ATOM 805 O O . LYS A 1 101 ? 1.190 -4.465 3.782 1.00 91.12 101 LYS A O 1
ATOM 810 N N . LYS A 1 102 ? 2.362 -6.211 2.981 1.00 92.38 102 LYS A N 1
ATOM 811 C CA . LYS A 1 102 ? 1.238 -7.154 3.013 1.00 92.38 102 LYS A CA 1
ATOM 812 C C . LYS A 1 102 ? 0.727 -7.351 4.441 1.00 92.38 102 LYS A C 1
ATOM 814 O O . LYS A 1 102 ? -0.466 -7.194 4.672 1.00 92.38 102 LYS A O 1
ATOM 819 N N . ARG A 1 103 ? 1.634 -7.595 5.390 1.00 92.25 103 ARG A N 1
ATOM 820 C CA . ARG A 1 103 ? 1.284 -7.784 6.801 1.00 92.25 103 ARG A CA 1
ATOM 821 C C . ARG A 1 103 ? 0.632 -6.544 7.418 1.00 92.25 103 ARG A C 1
ATOM 823 O O . ARG A 1 103 ? -0.373 -6.667 8.101 1.00 92.25 103 ARG A O 1
ATOM 830 N N . ILE A 1 104 ? 1.153 -5.350 7.131 1.00 91.94 104 ILE A N 1
ATOM 831 C CA . ILE A 1 104 ? 0.551 -4.087 7.591 1.00 91.94 104 ILE A CA 1
ATOM 832 C C . ILE A 1 104 ? -0.877 -3.935 7.054 1.00 91.94 104 ILE A C 1
ATOM 834 O O . ILE A 1 104 ? -1.760 -3.493 7.780 1.00 91.94 104 ILE A O 1
ATOM 838 N N . ASN A 1 105 ? -1.122 -4.304 5.795 1.00 90.88 105 ASN A N 1
ATOM 839 C CA . ASN A 1 105 ? -2.464 -4.232 5.218 1.00 90.88 105 ASN A CA 1
ATOM 840 C C . ASN A 1 105 ? -3.436 -5.236 5.855 1.00 90.88 105 ASN A C 1
ATOM 842 O O . ASN A 1 105 ? -4.604 -4.899 6.029 1.00 90.88 105 ASN A O 1
ATOM 846 N N . GLU A 1 106 ? -2.964 -6.439 6.190 1.00 92.12 106 GLU A N 1
ATOM 847 C CA . GLU A 1 106 ? -3.740 -7.445 6.928 1.00 92.12 106 GLU A CA 1
ATOM 848 C C . GLU A 1 106 ? -4.094 -6.925 8.331 1.00 92.12 106 GLU A C 1
ATOM 850 O O . GLU A 1 106 ? -5.271 -6.831 8.668 1.00 92.12 106 GLU A O 1
ATOM 855 N N . GLU A 1 107 ? -3.106 -6.450 9.095 1.00 90.00 107 GLU A N 1
ATOM 856 C CA . GLU A 1 107 ? -3.330 -5.883 10.435 1.00 90.00 107 GLU A CA 1
ATOM 857 C C . GLU A 1 107 ? -4.252 -4.648 10.391 1.00 90.00 107 GLU A C 1
ATOM 859 O O . GLU A 1 107 ? -5.113 -4.468 11.252 1.00 90.00 107 GLU A O 1
ATOM 864 N N . LEU A 1 108 ? -4.146 -3.808 9.355 1.00 91.56 108 LEU A N 1
ATOM 865 C CA . LEU A 1 108 ? -5.051 -2.674 9.155 1.00 91.56 108 LEU A CA 1
ATOM 866 C C . LEU A 1 108 ? -6.493 -3.120 8.869 1.00 91.56 108 LEU A C 1
ATOM 868 O O . LEU A 1 108 ? -7.433 -2.433 9.274 1.00 91.56 108 LEU A O 1
ATOM 872 N N . ALA A 1 109 ? -6.685 -4.231 8.154 1.00 90.38 109 ALA A N 1
ATOM 873 C CA . ALA A 1 109 ? -8.013 -4.785 7.910 1.00 90.38 109 ALA A CA 1
ATOM 874 C C . ALA A 1 109 ? -8.641 -5.287 9.218 1.00 90.38 109 ALA A C 1
ATOM 876 O O . ALA A 1 109 ? -9.787 -4.940 9.506 1.00 90.38 109 ALA A O 1
ATOM 877 N N . ASP A 1 110 ? -7.870 -5.993 10.045 1.00 92.31 110 ASP A N 1
ATOM 878 C CA . ASP A 1 110 ? -8.325 -6.482 11.350 1.00 92.31 110 ASP A CA 1
ATOM 879 C C . ASP A 1 110 ? -8.703 -5.326 12.290 1.00 92.31 110 ASP A C 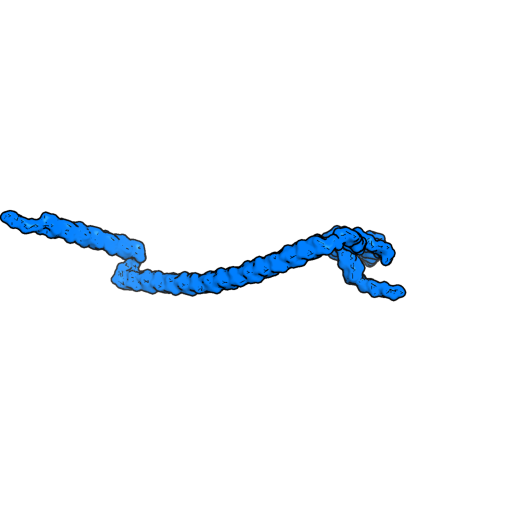1
ATOM 881 O O . ASP A 1 110 ? -9.772 -5.329 12.906 1.00 92.31 110 ASP A O 1
ATOM 885 N N . VAL A 1 111 ? -7.877 -4.274 12.345 1.00 90.31 111 VAL A N 1
ATOM 886 C CA . VAL A 1 111 ? -8.162 -3.074 13.151 1.00 90.31 111 VAL A CA 1
ATOM 887 C C . VAL A 1 111 ? -9.443 -2.372 12.692 1.00 90.31 111 VAL A C 1
ATOM 889 O O . VAL A 1 111 ? -10.198 -1.872 13.526 1.00 90.31 111 VAL A O 1
ATOM 892 N N . LYS A 1 112 ? -9.733 -2.346 11.386 1.00 91.62 112 LYS A N 1
ATOM 893 C CA . LYS A 1 112 ? -10.986 -1.769 10.872 1.00 91.62 112 LYS A CA 1
ATOM 894 C C . LYS A 1 112 ? -12.210 -2.560 11.319 1.00 91.62 112 LYS A C 1
ATOM 896 O O . LYS A 1 112 ? -13.205 -1.944 11.691 1.00 91.62 112 LYS A O 1
ATOM 901 N N . VAL A 1 113 ? -12.135 -3.891 11.310 1.00 93.38 113 VAL A N 1
ATOM 902 C CA . VAL A 1 113 ? -13.225 -4.742 11.811 1.00 93.38 113 VAL A CA 1
ATOM 903 C C . VAL A 1 113 ? -13.477 -4.448 13.290 1.00 93.38 113 VAL A C 1
ATOM 905 O O . VAL A 1 113 ? -14.606 -4.140 13.667 1.00 93.38 113 VAL A O 1
ATOM 908 N N . LEU A 1 114 ? -12.418 -4.423 14.105 1.00 91.69 114 LEU A N 1
ATOM 909 C CA . LEU A 1 114 ? -12.524 -4.100 15.531 1.00 91.69 114 LEU A CA 1
ATOM 910 C C . LEU A 1 114 ? -13.087 -2.696 15.781 1.00 91.69 114 LEU A C 1
ATOM 912 O O . LEU A 1 114 ? -13.874 -2.506 16.706 1.00 91.69 114 LEU A O 1
ATOM 916 N N . HIS A 1 115 ? -12.710 -1.710 14.965 1.00 92.81 115 HIS A N 1
ATOM 917 C CA . HIS A 1 115 ? -13.245 -0.355 15.071 1.00 92.81 115 HIS A CA 1
ATOM 918 C C . HIS A 1 115 ? -14.756 -0.310 14.805 1.00 92.81 115 HIS A C 1
ATOM 920 O O . HIS A 1 115 ? -15.493 0.322 15.563 1.00 92.81 115 HIS A O 1
ATOM 926 N N . GLU A 1 116 ? -15.228 -0.998 13.765 1.00 92.81 116 GLU A N 1
ATOM 927 C CA . GLU A 1 116 ? -16.659 -1.071 13.455 1.00 92.81 116 GLU A CA 1
ATOM 928 C C . GLU A 1 116 ? -17.443 -1.827 14.532 1.00 92.81 116 GLU A C 1
ATOM 930 O O . GLU A 1 116 ? -18.531 -1.397 14.921 1.00 92.81 116 GLU A O 1
ATOM 935 N N . ASP A 1 117 ? -16.889 -2.909 15.075 1.00 93.75 117 ASP A N 1
ATOM 936 C CA . ASP A 1 117 ? -17.524 -3.645 16.167 1.00 93.75 117 ASP A CA 1
ATOM 937 C C . ASP A 1 117 ? -17.586 -2.816 17.455 1.00 93.75 117 ASP A C 1
ATOM 939 O O . ASP A 1 117 ? -18.627 -2.777 18.115 1.00 93.75 117 ASP A O 1
ATOM 943 N N . LEU A 1 118 ? -16.527 -2.065 17.775 1.00 91.94 118 LEU A N 1
ATOM 944 C CA . LEU A 1 118 ? -16.521 -1.142 18.910 1.00 91.94 118 LEU A CA 1
ATOM 945 C C . LEU A 1 118 ? -17.540 -0.012 18.720 1.00 91.94 118 LEU A C 1
ATOM 947 O O . LEU A 1 118 ? -18.238 0.360 19.662 1.00 91.94 118 LEU A O 1
ATOM 951 N N . LYS A 1 119 ? -17.669 0.514 17.500 1.00 93.06 119 LYS A N 1
ATOM 952 C CA . LYS A 1 119 ? -18.660 1.539 17.163 1.00 93.06 119 LYS A CA 1
ATOM 953 C C . LYS A 1 119 ? -20.085 1.011 17.322 1.00 93.06 119 LYS A C 1
ATOM 955 O O . LYS A 1 119 ? -20.919 1.689 17.924 1.00 93.06 119 LYS A O 1
ATOM 960 N N . LYS A 1 120 ? -20.365 -0.211 16.858 1.00 92.50 120 LYS A N 1
ATOM 961 C CA . LYS A 1 120 ? -21.655 -0.880 17.093 1.00 92.50 120 LYS A CA 1
ATOM 962 C C . LYS A 1 120 ? -21.912 -1.069 18.583 1.00 92.50 120 LYS A C 1
ATOM 964 O O . LYS A 1 120 ? -22.978 -0.690 19.055 1.00 92.50 120 LYS A O 1
ATOM 969 N N . ALA A 1 121 ? -20.936 -1.584 19.332 1.00 89.31 121 ALA A N 1
ATOM 970 C CA . ALA A 1 121 ? -21.059 -1.779 20.775 1.00 89.31 121 ALA A CA 1
ATOM 971 C C . ALA A 1 121 ? -21.323 -0.456 21.511 1.00 89.31 121 ALA A C 1
ATOM 973 O O . ALA A 1 121 ? -22.215 -0.384 22.351 1.00 89.31 121 ALA A O 1
ATOM 974 N N . SER A 1 122 ? -20.608 0.611 21.149 1.00 86.81 122 SER A N 1
ATOM 975 C CA . SER A 1 122 ? -20.813 1.955 21.696 1.00 86.81 122 SER A CA 1
ATOM 976 C C . SER A 1 122 ? -22.213 2.489 21.392 1.00 86.81 122 SER A C 1
ATOM 978 O O . SER A 1 122 ? -22.845 3.069 22.273 1.00 86.81 122 SER A O 1
ATOM 980 N N . THR A 1 123 ? -22.727 2.233 20.187 1.00 89.75 123 THR A N 1
ATOM 981 C CA . THR A 1 123 ? -24.089 2.624 19.797 1.00 89.75 123 THR A CA 1
ATOM 982 C C . THR A 1 123 ? -25.129 1.854 20.614 1.00 89.75 123 THR A C 1
ATOM 984 O O . THR A 1 123 ? -25.997 2.472 21.217 1.00 89.75 123 THR A O 1
ATOM 987 N N . ILE A 1 124 ? -24.980 0.529 20.743 1.00 89.75 124 ILE A N 1
ATOM 988 C CA . ILE A 1 124 ? -25.867 -0.328 21.550 1.00 89.75 124 ILE A CA 1
ATOM 989 C C . ILE A 1 124 ? -25.881 0.117 23.017 1.00 89.75 124 ILE A C 1
ATOM 991 O O . ILE A 1 124 ? -26.947 0.228 23.617 1.00 89.75 124 ILE A O 1
ATOM 995 N N . ILE A 1 125 ? -24.710 0.387 23.602 1.00 85.75 125 ILE A N 1
ATOM 996 C CA . ILE A 1 125 ? -24.602 0.879 24.982 1.00 85.75 125 ILE A CA 1
ATOM 997 C C . ILE A 1 125 ? -25.266 2.253 25.106 1.00 85.75 125 ILE A C 1
ATOM 999 O O . ILE A 1 125 ? -26.018 2.481 26.051 1.00 85.75 125 ILE A O 1
ATOM 1003 N N . GLY A 1 126 ? -25.030 3.157 24.153 1.00 84.12 126 GLY A N 1
ATOM 1004 C CA . GLY A 1 126 ? -25.657 4.475 24.132 1.00 84.12 126 GLY A CA 1
ATOM 1005 C C . GLY A 1 126 ? -27.182 4.405 24.056 1.00 84.12 126 GLY A C 1
ATOM 1006 O O . GLY A 1 126 ? -27.864 5.109 24.800 1.00 84.12 126 GLY A O 1
ATOM 1007 N N . ASP A 1 127 ? -27.718 3.522 23.218 1.00 86.00 127 ASP A N 1
ATOM 1008 C CA . ASP A 1 127 ? -29.158 3.307 23.072 1.00 86.00 127 ASP A CA 1
ATOM 1009 C C . ASP A 1 127 ? -29.763 2.655 24.321 1.00 86.00 127 ASP A C 1
ATOM 1011 O O . ASP A 1 127 ? -30.818 3.083 24.789 1.00 86.00 127 ASP A O 1
ATOM 1015 N N . ALA A 1 128 ? -29.071 1.684 24.925 1.00 83.75 128 ALA A N 1
ATOM 1016 C CA . ALA A 1 128 ? -29.485 1.073 26.186 1.00 83.75 128 ALA A CA 1
ATOM 1017 C C . ALA A 1 128 ? -29.506 2.092 27.336 1.00 83.75 128 ALA A C 1
ATOM 1019 O O . ALA A 1 128 ? -30.444 2.093 28.135 1.00 83.75 128 ALA A O 1
ATOM 1020 N N . ILE A 1 129 ? -28.515 2.989 27.406 1.00 81.56 129 ILE A N 1
ATOM 1021 C CA . ILE A 1 129 ? -28.483 4.066 28.402 1.00 81.56 129 ILE A CA 1
ATOM 1022 C C . ILE A 1 129 ? -29.647 5.034 28.170 1.00 81.56 129 ILE A C 1
ATOM 1024 O O . ILE A 1 129 ? -30.398 5.315 29.100 1.00 81.56 129 ILE A O 1
ATOM 1028 N N . LYS A 1 130 ? -29.868 5.488 26.932 1.00 82.81 130 LYS A N 1
ATOM 1029 C CA . LYS A 1 130 ? -30.993 6.380 26.612 1.00 82.81 130 LYS A CA 1
ATOM 1030 C C . LYS A 1 130 ? -32.345 5.745 26.932 1.00 82.81 130 LYS A C 1
ATOM 1032 O O . LYS A 1 130 ? -33.203 6.414 27.500 1.00 82.81 130 LYS A O 1
ATOM 1037 N N . SER A 1 131 ? -32.530 4.470 26.594 1.00 83.75 131 SER A N 1
ATOM 1038 C CA . SER A 1 131 ? -33.776 3.740 26.841 1.00 83.75 131 SER A CA 1
ATOM 1039 C C . SER A 1 131 ? -34.036 3.534 28.335 1.00 83.75 131 SER A C 1
ATOM 1041 O O . SER A 1 131 ? -35.148 3.763 28.801 1.00 83.75 131 SER A O 1
ATOM 1043 N N . ASN A 1 132 ? -33.022 3.120 29.101 1.00 79.75 132 ASN A N 1
ATOM 1044 C CA . ASN A 1 132 ? -33.196 2.756 30.511 1.00 79.75 132 ASN A CA 1
ATOM 1045 C C . ASN A 1 132 ? -33.117 3.955 31.468 1.00 79.75 132 ASN A C 1
ATOM 1047 O O . ASN A 1 132 ? -33.677 3.893 32.559 1.00 79.75 132 ASN A O 1
ATOM 1051 N N . PHE A 1 133 ? -32.447 5.042 31.072 1.00 75.06 133 PHE A N 1
ATOM 1052 C CA . PHE A 1 133 ? -32.234 6.239 31.897 1.00 75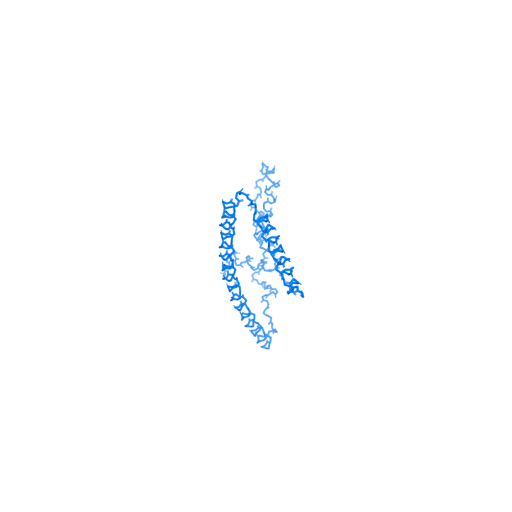.06 133 PHE A CA 1
ATOM 1053 C C . PHE A 1 133 ? -32.914 7.494 31.324 1.00 75.0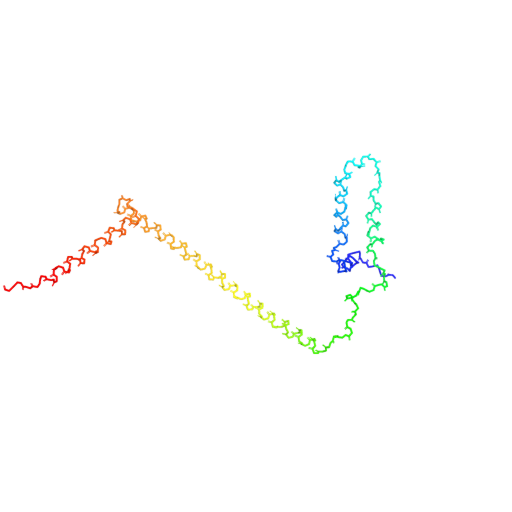6 133 PHE A C 1
ATOM 1055 O O . PHE A 1 133 ? -32.512 8.616 31.624 1.00 75.06 133 PHE A O 1
ATOM 1062 N N . GLY A 1 134 ? -33.965 7.323 30.514 1.00 69.56 134 GLY A N 1
ATOM 1063 C CA . GLY A 1 134 ? -34.888 8.408 30.156 1.00 69.56 134 GLY A CA 1
ATOM 1064 C C . GLY A 1 134 ? -34.312 9.486 29.233 1.00 69.56 134 GLY A C 1
ATOM 1065 O O . GLY A 1 134 ? -34.678 10.651 29.352 1.00 69.56 134 GLY A O 1
ATOM 1066 N N . GLY A 1 135 ? -33.421 9.115 28.314 1.00 64.19 135 GLY A N 1
ATOM 1067 C CA . GLY A 1 135 ? -32.841 10.027 27.323 1.00 64.19 135 GLY A CA 1
ATOM 1068 C C . GLY A 1 135 ? -31.567 10.750 27.766 1.00 64.19 135 GLY A C 1
ATOM 1069 O O . GLY A 1 135 ? -31.056 11.563 26.997 1.00 64.19 135 GLY A O 1
ATOM 1070 N N . ALA A 1 136 ? -31.030 10.437 28.951 1.00 65.12 136 ALA A N 1
ATOM 1071 C CA . ALA A 1 136 ? -29.736 10.946 29.398 1.00 65.12 136 ALA A CA 1
ATOM 1072 C C . ALA A 1 136 ? -28.615 10.555 28.417 1.00 65.12 136 ALA A C 1
ATOM 1074 O O . ALA A 1 136 ? -28.569 9.433 27.898 1.00 65.12 136 ALA A O 1
ATOM 1075 N N . SER A 1 137 ? -27.698 11.484 28.157 1.00 72.50 137 SER A N 1
ATOM 1076 C CA . SER A 1 137 ? -26.492 11.197 27.385 1.00 72.50 137 SER A CA 1
ATOM 1077 C C . SER A 1 137 ? -25.569 10.237 28.148 1.00 72.50 137 SER A C 1
ATOM 1079 O O . SER A 1 137 ? -25.598 10.153 29.377 1.00 72.50 137 SER A O 1
ATOM 1081 N N . VAL A 1 138 ? -24.706 9.520 27.419 1.00 74.12 138 VAL A N 1
ATOM 1082 C CA . VAL A 1 138 ? -23.712 8.608 28.022 1.00 74.12 138 VAL A CA 1
ATOM 1083 C C . VAL A 1 138 ? -22.826 9.341 29.038 1.00 74.12 138 VAL A C 1
ATOM 1085 O O . VAL A 1 138 ? -22.445 8.762 30.053 1.00 74.12 138 VAL A O 1
ATOM 1088 N N . GLU A 1 139 ? -22.552 10.627 28.807 1.00 76.38 139 GLU A N 1
ATOM 1089 C CA . GLU A 1 139 ? -21.708 11.435 29.685 1.00 76.38 139 GLU A CA 1
ATOM 1090 C C . GLU A 1 139 ? -22.427 11.859 30.975 1.00 76.38 139 GLU A C 1
ATOM 1092 O O . GLU A 1 139 ? -21.852 11.781 32.058 1.00 76.38 139 GLU A O 1
ATOM 1097 N N . GLU A 1 140 ? -23.710 12.219 30.900 1.00 75.69 140 GLU A N 1
ATOM 1098 C CA . GLU A 1 140 ? -24.532 12.509 32.086 1.00 75.69 140 GLU A CA 1
ATOM 1099 C C . GLU A 1 140 ? -24.737 11.265 32.955 1.00 75.69 140 GLU A C 1
ATOM 1101 O O . GLU A 1 140 ? -24.702 11.345 34.187 1.00 75.69 140 GLU A O 1
ATOM 1106 N N . PHE A 1 141 ? -24.891 10.097 32.325 1.00 78.62 141 PHE A N 1
ATOM 1107 C CA . PHE A 1 141 ? -24.916 8.822 33.033 1.00 78.62 141 PHE A CA 1
ATOM 1108 C C . PHE A 1 141 ? -23.582 8.552 33.742 1.00 78.62 141 PHE A C 1
ATOM 1110 O O . PHE A 1 141 ? -23.577 8.228 34.931 1.00 78.62 141 PHE A O 1
ATOM 1117 N N . ARG A 1 142 ? -22.449 8.750 33.052 1.00 81.69 142 ARG A N 1
ATOM 1118 C CA . ARG A 1 142 ? -21.108 8.574 33.630 1.00 81.69 142 ARG A CA 1
ATOM 1119 C C . ARG A 1 142 ? -20.899 9.459 34.859 1.00 81.69 142 ARG A C 1
ATOM 1121 O O . ARG A 1 142 ? -20.522 8.952 35.912 1.00 81.69 142 ARG A O 1
ATOM 1128 N N . LEU A 1 143 ? -21.212 10.750 34.751 1.00 83.81 143 LEU A N 1
ATOM 1129 C CA . LEU A 1 143 ? -21.091 11.708 35.855 1.00 83.81 143 LEU A CA 1
ATOM 1130 C C . LEU A 1 143 ? -21.981 11.336 37.048 1.00 83.81 143 LEU A C 1
ATOM 1132 O O . LEU A 1 143 ? -21.564 11.466 38.199 1.00 83.81 143 LEU A O 1
ATOM 1136 N N . SER A 1 144 ? -23.186 10.829 36.781 1.00 80.81 144 SER A N 1
ATOM 1137 C CA . SER A 1 144 ? -24.112 10.377 37.823 1.00 80.81 144 SER A CA 1
ATOM 1138 C C . SER A 1 144 ? -23.586 9.143 38.562 1.00 80.81 144 SER A C 1
ATOM 1140 O O . SER A 1 144 ? -23.673 9.074 39.788 1.00 80.81 144 SER A O 1
ATOM 1142 N N . VAL A 1 145 ? -23.000 8.182 37.841 1.00 84.19 145 VAL A N 1
ATOM 1143 C CA . VAL A 1 145 ? -22.379 6.987 38.432 1.00 84.19 145 VAL A CA 1
ATOM 1144 C C . VAL A 1 145 ? -21.136 7.354 39.243 1.00 84.19 145 VAL A C 1
ATOM 1146 O O . VAL A 1 145 ? -21.001 6.885 40.373 1.00 84.19 145 VAL A O 1
ATOM 1149 N N . ASP A 1 146 ? -20.272 8.230 38.725 1.00 86.31 146 ASP A N 1
ATOM 1150 C CA . ASP A 1 146 ? -19.070 8.692 39.433 1.00 86.31 146 ASP A CA 1
ATOM 1151 C C . ASP A 1 146 ? -19.436 9.404 40.747 1.00 86.31 146 ASP A C 1
ATOM 1153 O O . ASP A 1 146 ? -18.862 9.111 41.801 1.00 86.31 146 ASP A O 1
ATOM 1157 N N . ALA A 1 147 ? -20.455 10.270 40.727 1.00 84.69 147 ALA A N 1
ATOM 1158 C CA . ALA A 1 147 ? -20.971 10.920 41.931 1.00 84.69 147 ALA A CA 1
ATOM 1159 C C . ALA A 1 147 ? -21.535 9.908 42.946 1.00 84.69 147 ALA A C 1
ATOM 1161 O O . ALA A 1 147 ? -21.307 10.043 44.153 1.00 84.69 147 ALA A O 1
ATOM 1162 N N . LEU A 1 148 ? -22.228 8.867 42.473 1.00 85.94 148 LEU A N 1
ATOM 1163 C CA . LEU A 1 148 ? -22.784 7.812 43.322 1.00 85.94 148 LEU A CA 1
ATOM 1164 C C . LEU A 1 148 ? -21.684 6.965 43.980 1.00 85.94 148 LEU A C 1
ATOM 1166 O O . LEU A 1 148 ? -21.762 6.661 45.173 1.00 85.94 148 LEU A O 1
ATOM 1170 N N . ILE A 1 149 ? -20.642 6.607 43.222 1.00 89.31 149 ILE A N 1
ATOM 1171 C CA . ILE A 1 149 ? -19.474 5.878 43.730 1.00 89.31 149 ILE A CA 1
ATOM 1172 C C . ILE A 1 149 ? -18.771 6.715 44.800 1.00 89.31 149 ILE A C 1
ATOM 1174 O O . ILE A 1 149 ? -18.520 6.214 45.898 1.00 89.31 149 ILE A O 1
ATOM 1178 N N . HIS A 1 150 ? -18.531 7.998 44.527 1.00 86.31 150 HIS A N 1
ATOM 1179 C CA . HIS A 1 150 ? -17.873 8.895 45.473 1.00 86.31 150 HIS A CA 1
ATOM 1180 C C . HIS A 1 150 ? -18.699 9.091 46.757 1.00 86.31 150 HIS A C 1
ATOM 1182 O O . HIS A 1 150 ? -18.168 9.053 47.870 1.00 86.31 150 HIS A O 1
ATOM 1188 N N . GLY A 1 151 ? -20.024 9.213 46.625 1.00 86.25 151 GLY A N 1
ATOM 1189 C CA . GLY A 1 151 ? -20.952 9.239 47.756 1.00 86.25 151 GLY A CA 1
ATOM 1190 C C . GLY A 1 151 ? -20.888 7.959 48.596 1.00 86.25 151 GLY A C 1
ATOM 1191 O O . GLY A 1 151 ? -20.763 8.030 49.821 1.00 86.25 151 GLY A O 1
ATOM 1192 N N . ARG A 1 152 ? -20.889 6.783 47.952 1.00 89.25 152 ARG A N 1
ATOM 1193 C CA . ARG A 1 152 ? -20.747 5.484 48.632 1.00 89.25 152 ARG A CA 1
ATOM 1194 C C . ARG A 1 152 ? -19.434 5.396 49.404 1.00 89.25 152 ARG A C 1
ATOM 1196 O O . ARG A 1 152 ? -19.426 4.950 50.548 1.00 89.25 152 ARG A O 1
ATOM 1203 N N . GLU A 1 153 ? -18.326 5.804 48.794 1.00 86.75 153 GLU A N 1
ATOM 1204 C CA . GLU A 1 153 ? -17.006 5.774 49.428 1.00 86.75 153 GLU A CA 1
ATOM 1205 C C . GLU A 1 153 ? -16.939 6.666 50.667 1.00 86.75 153 GLU A C 1
ATOM 1207 O O . GLU A 1 153 ? -16.396 6.245 51.690 1.00 86.75 153 GLU A O 1
ATOM 1212 N N . ASN A 1 154 ? -17.543 7.854 50.611 1.00 83.44 154 ASN A N 1
ATOM 1213 C CA . ASN A 1 154 ? -17.620 8.760 51.753 1.00 83.44 154 ASN A CA 1
ATOM 1214 C C . ASN A 1 154 ? -18.470 8.178 52.892 1.00 83.44 154 ASN A C 1
ATOM 1216 O O . ASN A 1 154 ? -18.045 8.220 54.044 1.00 83.44 154 ASN A O 1
ATOM 1220 N N . ILE A 1 155 ? -19.613 7.554 52.586 1.00 84.75 155 ILE A N 1
ATOM 1221 C CA . ILE A 1 155 ? -20.453 6.881 53.593 1.00 84.75 155 ILE A CA 1
ATOM 1222 C C . ILE A 1 155 ? -19.698 5.718 54.251 1.00 84.75 155 ILE A C 1
ATOM 1224 O O . ILE A 1 155 ? -19.670 5.610 55.476 1.00 84.75 155 ILE A O 1
ATOM 1228 N N . VAL A 1 156 ? -19.031 4.872 53.461 1.00 85.00 156 VAL A N 1
ATOM 1229 C CA . VAL A 1 156 ? -18.241 3.742 53.979 1.00 85.00 156 VAL A CA 1
ATOM 1230 C C . VAL A 1 156 ? -17.080 4.227 54.851 1.00 85.00 156 VAL A C 1
ATOM 1232 O O . VAL A 1 156 ? -16.772 3.603 55.865 1.00 85.00 156 VAL A O 1
ATOM 1235 N N . ARG A 1 157 ? -16.434 5.339 54.486 1.00 81.06 157 ARG A N 1
ATOM 1236 C CA . ARG A 1 157 ? -15.340 5.928 55.268 1.00 81.06 157 ARG A CA 1
ATOM 1237 C C . ARG A 1 157 ? -15.844 6.488 56.602 1.00 81.06 157 ARG A C 1
ATOM 1239 O O . ARG A 1 157 ? -15.233 6.212 57.630 1.00 81.06 157 ARG A O 1
ATOM 1246 N N . SER A 1 158 ? -16.985 7.178 56.600 1.00 78.56 158 SER A N 1
ATOM 1247 C CA . SER A 1 158 ? -17.634 7.687 57.816 1.00 78.56 158 SER A CA 1
ATOM 1248 C C . SER A 1 158 ? -18.086 6.566 58.757 1.00 78.56 158 SER A C 1
ATOM 1250 O O . SER A 1 158 ? -17.858 6.655 59.958 1.00 78.56 158 SER A O 1
ATOM 1252 N N . LEU A 1 159 ? -18.638 5.471 58.221 1.00 75.75 159 LEU A N 1
ATOM 1253 C CA . LEU A 1 159 ? -19.044 4.296 59.008 1.00 75.75 159 LEU A CA 1
ATOM 1254 C C . LEU A 1 159 ? -17.856 3.509 59.587 1.00 75.75 159 LEU A C 1
ATOM 1256 O O . LEU A 1 159 ? -17.984 2.876 60.630 1.00 75.75 159 LEU A O 1
ATOM 1260 N N . LYS A 1 160 ? -16.690 3.543 58.930 1.00 72.56 160 LYS A N 1
ATOM 1261 C CA . LYS A 1 160 ? -15.446 2.955 59.460 1.00 72.56 160 LYS A CA 1
ATOM 1262 C C . LYS A 1 160 ? -14.787 3.820 60.539 1.00 72.56 160 LYS A C 1
ATOM 1264 O O . LYS A 1 160 ? -14.068 3.281 61.373 1.00 72.56 160 LYS A O 1
ATOM 1269 N N . LEU A 1 161 ? -15.006 5.136 60.512 1.00 60.53 161 LEU A N 1
ATOM 1270 C CA . LEU A 1 161 ? -14.522 6.076 61.531 1.00 60.53 161 LEU A CA 1
ATOM 1271 C C . LEU A 1 161 ? -15.409 6.088 62.786 1.00 60.53 161 LEU A C 1
ATOM 1273 O O . LEU A 1 161 ? -14.920 6.408 63.866 1.00 60.53 161 LEU A O 1
ATOM 1277 N N . SER A 1 162 ? -16.674 5.671 62.681 1.00 58.47 162 SER A N 1
ATOM 1278 C CA . SER A 1 162 ? -17.538 5.374 63.828 1.00 58.47 162 SER A CA 1
ATOM 1279 C C . SER A 1 162 ? -17.289 3.953 64.367 1.00 58.47 162 SER A C 1
ATOM 1281 O O . SER A 1 162 ? -18.138 3.071 64.243 1.00 58.47 162 SER A O 1
ATOM 1283 N N . GLY A 1 163 ? -16.100 3.701 64.924 1.00 51.38 163 GLY A N 1
ATOM 1284 C CA . GLY A 1 163 ? -15.862 2.551 65.815 1.00 51.38 163 GLY A CA 1
ATOM 1285 C C . GLY A 1 163 ? -16.600 2.724 67.155 1.00 51.38 163 GLY A C 1
ATOM 1286 O O . GLY A 1 163 ? -17.032 3.840 67.445 1.00 51.38 163 GLY A O 1
ATOM 1287 N N . PRO A 1 164 ? -16.802 1.650 67.948 1.00 52.91 164 PRO A N 1
ATOM 1288 C CA . PRO A 1 164 ? -17.823 1.607 68.995 1.00 52.91 164 PRO A CA 1
ATOM 1289 C C . PRO A 1 164 ? -17.594 2.697 70.044 1.00 52.91 164 PRO A C 1
ATOM 1291 O O . PRO A 1 164 ? -16.473 2.877 70.522 1.00 52.91 164 PRO A O 1
ATOM 1294 N N . LEU A 1 165 ? -18.670 3.421 70.368 1.00 56.03 165 LEU A N 1
ATOM 1295 C CA . LEU A 1 165 ? -18.694 4.384 71.468 1.00 56.03 165 LEU A CA 1
ATOM 1296 C C . LEU A 1 165 ? -18.227 3.698 72.770 1.00 56.03 165 LEU A C 1
ATOM 1298 O O . LEU A 1 165 ? -18.623 2.550 72.991 1.00 56.03 165 LEU A O 1
ATOM 1302 N N . PRO A 1 166 ? -17.385 4.372 73.582 1.00 54.12 166 PRO A N 1
ATOM 1303 C CA . PRO A 1 166 ? -16.903 3.852 74.861 1.00 54.12 166 PRO A CA 1
ATOM 1304 C C . PRO A 1 166 ? -18.031 3.591 75.864 1.00 54.12 166 PRO A C 1
ATOM 1306 O O . PRO A 1 166 ? -19.076 4.279 75.784 1.00 54.12 166 PRO A O 1
#

pLDDT: mean 72.49, std 14.65, range [34.28, 93.75]

Foldseek 3Di:
DPPDPLVNQQVVLCVQVVHGQVVVLVVVVVVCCVVCVVVVVPDPPPPPPSCCCVPPVSDDDPPDDDPVRPPPPPPDPVVVVVVVVVVVVVVVVVVVVVVVVVVVVVVVVVVVVVVVVVVVVVVVVQVVCCVVVVHDGPVNVVVVVVVVVVVVVVVVVVVVVCDPDD

Sequence (166 aa):
MVEIPIEAAQEYIAMAVGFAPLHLSDLIYNIFTDTLCELVEKVVGRLHVKNFIICEVFSIGDDVVLPDDIPQTTYSRKKHDWIKKSIGKYEKNLMLLNLAKKRINEELADVKVLHEDLKKASTIIGDAIKSNFGGASVEEFRLSVDALIHGRENIVRSLKLSGPLP

Radius of gyration: 39.64 Å; chains: 1; bounding box: 71×40×123 Å